Protein AF-W9NR56-F1 (afdb_monomer_lite)

InterPro domains:
  IPR010730 Heterokaryon incompatibility [PF06985] (26-128)

Structure (mmCIF, N/CA/C/O backbone):
data_AF-W9NR56-F1
#
_entry.id   AF-W9NR56-F1
#
loop_
_atom_site.group_PDB
_atom_site.id
_atom_site.type_symbol
_atom_site.label_atom_id
_atom_site.label_alt_id
_atom_site.label_comp_id
_atom_site.label_asym_id
_atom_site.label_entity_id
_atom_site.label_seq_id
_atom_site.pdbx_PDB_ins_code
_atom_site.Cartn_x
_atom_site.Cartn_y
_atom_site.Cartn_z
_atom_site.occupancy
_atom_site.B_iso_or_equiv
_atom_site.auth_seq_id
_atom_site.auth_comp_id
_atom_site.auth_asym_id
_atom_site.auth_atom_id
_atom_site.pdbx_PDB_model_num
ATOM 1 N N . MET A 1 1 ? 3.764 -5.780 14.003 1.00 81.69 1 MET A N 1
ATOM 2 C CA . MET A 1 1 ? 2.616 -6.129 13.154 1.00 81.69 1 MET A CA 1
ATOM 3 C C . MET A 1 1 ? 1.777 -4.885 12.947 1.00 81.69 1 MET A C 1
ATOM 5 O O . MET A 1 1 ? 1.708 -4.091 13.885 1.00 81.69 1 MET A O 1
ATOM 9 N N . PRO A 1 2 ? 1.222 -4.677 11.744 1.00 85.81 2 PRO A N 1
ATOM 10 C CA . PRO A 1 2 ? 0.340 -3.546 11.474 1.00 85.81 2 PRO A CA 1
ATOM 11 C C . PRO A 1 2 ? -0.959 -3.688 12.276 1.00 85.81 2 PRO A C 1
ATOM 13 O O . PRO A 1 2 ? -1.406 -4.808 12.512 1.00 85.81 2 PRO A O 1
ATOM 16 N N . THR A 1 3 ? -1.573 -2.576 12.692 1.00 91.50 3 THR A N 1
ATOM 17 C CA . THR A 1 3 ? -2.909 -2.632 13.327 1.00 91.50 3 THR A CA 1
ATOM 18 C C . THR A 1 3 ? -4.033 -2.705 12.298 1.00 91.50 3 THR A C 1
ATOM 20 O O . THR A 1 3 ? -5.118 -3.214 12.579 1.00 91.50 3 THR A O 1
ATOM 23 N N . ARG A 1 4 ? -3.771 -2.207 11.085 1.00 94.12 4 ARG A N 1
ATOM 24 C CA . ARG A 1 4 ? -4.700 -2.185 9.955 1.00 94.12 4 ARG A CA 1
ATOM 25 C C . ARG A 1 4 ? -4.031 -2.678 8.688 1.00 94.12 4 ARG A C 1
ATOM 27 O O . ARG A 1 4 ? -2.860 -2.400 8.441 1.00 94.12 4 ARG A O 1
ATOM 34 N N . ILE A 1 5 ? -4.810 -3.358 7.861 1.00 96.00 5 ILE A N 1
ATOM 35 C CA . ILE A 1 5 ? -4.374 -3.908 6.581 1.00 96.00 5 ILE A CA 1
ATOM 36 C C . ILE A 1 5 ? -5.443 -3.659 5.521 1.00 96.00 5 ILE A C 1
ATOM 38 O O . ILE A 1 5 ? -6.631 -3.553 5.830 1.00 96.00 5 ILE A O 1
ATOM 42 N N . ILE A 1 6 ? -5.032 -3.593 4.262 1.00 97.38 6 ILE A N 1
ATOM 43 C CA . ILE A 1 6 ? -5.944 -3.611 3.126 1.00 97.38 6 ILE A CA 1
ATOM 44 C C . ILE A 1 6 ? -6.196 -5.068 2.744 1.00 97.38 6 ILE A C 1
ATOM 46 O O . ILE A 1 6 ? -5.258 -5.798 2.427 1.00 97.38 6 ILE A O 1
ATOM 50 N N . LYS A 1 7 ? -7.461 -5.480 2.748 1.00 97.06 7 LYS A N 1
ATOM 51 C CA . LYS A 1 7 ? -7.947 -6.746 2.195 1.00 97.06 7 LYS A CA 1
ATOM 52 C C . LYS A 1 7 ? -8.332 -6.532 0.735 1.00 97.06 7 LYS A C 1
ATOM 54 O O . LYS A 1 7 ? -9.050 -5.584 0.417 1.00 97.06 7 LYS A O 1
ATOM 59 N N . ILE A 1 8 ? -7.849 -7.400 -0.143 1.00 97.19 8 ILE A N 1
ATOM 60 C CA . ILE A 1 8 ? -8.103 -7.352 -1.583 1.00 97.19 8 ILE A CA 1
ATOM 61 C C . ILE A 1 8 ? -9.170 -8.394 -1.923 1.00 97.19 8 ILE A C 1
ATOM 63 O O . ILE A 1 8 ? -9.038 -9.567 -1.577 1.00 97.19 8 ILE A O 1
ATOM 67 N N . PHE A 1 9 ? -10.222 -7.967 -2.617 1.00 95.94 9 PHE A N 1
ATOM 68 C CA . PHE A 1 9 ? -11.354 -8.803 -3.012 1.00 95.94 9 PHE A CA 1
ATOM 69 C C . PHE A 1 9 ? -11.531 -8.824 -4.527 1.00 95.94 9 PHE A C 1
ATOM 71 O O . PHE A 1 9 ? -10.959 -8.008 -5.253 1.00 95.94 9 PHE A O 1
ATOM 78 N N . ASP A 1 10 ? -12.362 -9.755 -4.999 1.00 94.25 10 ASP A N 1
ATOM 79 C CA . ASP A 1 10 ? -12.885 -9.767 -6.368 1.00 94.25 10 ASP A CA 1
ATOM 80 C C . ASP A 1 10 ? -11.780 -9.697 -7.435 1.00 94.25 10 ASP A C 1
ATOM 82 O O . ASP A 1 10 ? -11.881 -8.963 -8.420 1.00 94.25 10 ASP A O 1
ATOM 86 N N . SER A 1 11 ? -10.687 -10.436 -7.203 1.00 92.81 11 SER A N 1
ATOM 87 C CA . SER A 1 11 ? -9.482 -10.435 -8.046 1.00 92.81 11 SER A CA 1
ATOM 88 C C . SER A 1 11 ? -8.875 -9.038 -8.240 1.00 92.81 11 SER A C 1
ATOM 90 O O . SER A 1 11 ? -8.426 -8.691 -9.331 1.00 92.81 11 SER A O 1
ATOM 92 N N . GLY A 1 12 ? -8.885 -8.218 -7.187 1.00 94.69 12 GLY A N 1
ATOM 93 C CA . GLY A 1 12 ? -8.299 -6.879 -7.193 1.00 94.69 12 GLY A CA 1
ATOM 94 C C . GLY A 1 12 ? -9.256 -5.761 -7.590 1.00 94.69 12 GLY A C 1
ATOM 95 O O . GLY A 1 12 ? -8.811 -4.624 -7.714 1.00 94.69 12 GLY A O 1
ATOM 96 N N . LYS A 1 13 ? -10.553 -6.028 -7.785 1.00 96.44 13 LYS A N 1
ATOM 97 C CA . LYS A 1 13 ? -11.530 -4.991 -8.173 1.00 96.44 13 LYS A CA 1
ATOM 98 C C . LYS A 1 13 ? -11.974 -4.108 -7.011 1.00 96.44 13 LYS A C 1
ATOM 100 O O . LYS A 1 13 ? -12.350 -2.960 -7.240 1.00 96.44 13 LYS A O 1
ATOM 105 N N . ARG A 1 14 ? -11.921 -4.635 -5.790 1.00 97.69 14 ARG A N 1
ATOM 106 C CA . ARG A 1 14 ? -12.338 -3.939 -4.575 1.00 97.69 14 ARG A CA 1
ATOM 107 C C . ARG A 1 14 ? -11.306 -4.148 -3.482 1.00 97.69 14 ARG A C 1
ATOM 109 O O . ARG A 1 14 ? -10.765 -5.246 -3.337 1.00 97.69 14 ARG A O 1
ATOM 116 N N . ILE A 1 15 ? -11.077 -3.109 -2.694 1.00 97.81 15 ILE A N 1
ATOM 117 C CA . ILE A 1 15 ? -10.259 -3.182 -1.490 1.00 97.81 15 ILE A CA 1
ATOM 118 C C . ILE A 1 15 ? -11.041 -2.717 -0.268 1.00 97.81 15 ILE A C 1
ATOM 120 O O . ILE A 1 15 ? -11.948 -1.892 -0.381 1.00 97.81 15 ILE A O 1
ATOM 124 N N . GLU A 1 16 ? -10.668 -3.217 0.904 1.00 97.44 16 GLU A N 1
ATOM 125 C CA . GLU A 1 16 ? -11.260 -2.813 2.177 1.00 97.44 16 GLU A CA 1
ATOM 126 C C . GLU A 1 16 ? -10.191 -2.695 3.255 1.00 97.44 16 GLU A C 1
ATOM 128 O O . GLU A 1 16 ? -9.359 -3.586 3.411 1.00 97.44 16 GLU A O 1
ATOM 133 N N . ILE A 1 17 ? -10.213 -1.606 4.013 1.00 96.81 17 ILE A N 1
ATOM 134 C CA . ILE A 1 17 ? -9.330 -1.424 5.162 1.00 96.81 17 ILE A CA 1
ATOM 135 C C . ILE A 1 17 ? -9.974 -2.118 6.361 1.00 96.81 17 ILE A C 1
ATOM 137 O O . ILE A 1 17 ? -11.099 -1.795 6.735 1.00 96.81 17 ILE A O 1
ATOM 141 N N . ALA A 1 18 ? -9.251 -3.046 6.978 1.00 93.88 18 ALA A N 1
ATOM 142 C CA . ALA A 1 18 ? -9.711 -3.790 8.141 1.00 93.88 18 ALA A CA 1
ATOM 143 C C . ALA A 1 18 ? -8.682 -3.728 9.272 1.00 93.88 18 ALA A C 1
ATOM 145 O O . ALA A 1 18 ? -7.474 -3.708 9.024 1.00 93.88 18 ALA A O 1
ATOM 146 N N . GLU A 1 19 ? -9.166 -3.744 10.512 1.00 90.94 19 GLU A N 1
ATOM 147 C CA . GLU A 1 19 ? -8.325 -4.040 11.670 1.00 90.94 19 GLU A CA 1
ATOM 148 C C . GLU A 1 19 ? -7.971 -5.529 11.641 1.00 90.94 19 GLU A C 1
ATOM 150 O O . GLU A 1 19 ? -8.846 -6.395 11.648 1.00 90.94 19 GLU A O 1
ATOM 155 N N . GLU A 1 20 ? -6.681 -5.827 11.533 1.00 82.12 20 GLU A N 1
ATOM 156 C CA . GLU A 1 20 ? -6.161 -7.187 11.427 1.00 82.12 20 GLU A CA 1
ATOM 157 C C . GLU A 1 20 ? -4.772 -7.200 12.055 1.00 82.12 20 GLU A C 1
ATOM 159 O O . GLU A 1 20 ? -3.807 -6.714 11.468 1.00 82.12 20 GLU A O 1
ATOM 164 N N . ASN A 1 21 ? -4.680 -7.741 13.267 1.00 72.38 21 ASN A N 1
ATOM 165 C CA . ASN A 1 21 ? -3.443 -7.708 14.048 1.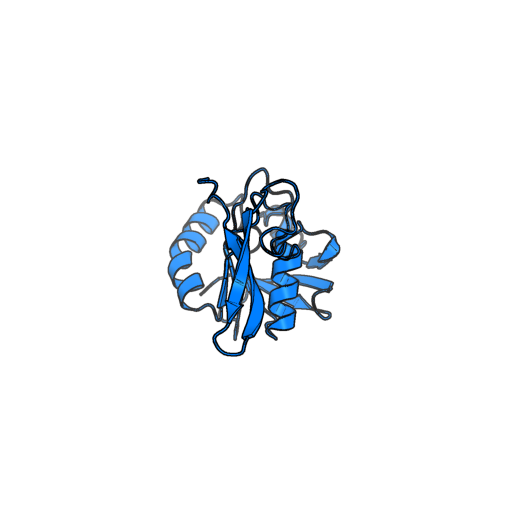00 72.38 21 ASN A CA 1
ATOM 166 C C . ASN A 1 21 ? -2.453 -8.816 13.642 1.00 72.38 21 ASN A C 1
ATOM 168 O O . ASN A 1 21 ? -1.301 -8.806 14.084 1.00 72.38 21 ASN A O 1
ATOM 172 N N . SER A 1 22 ? -2.888 -9.772 12.815 1.00 73.50 22 SER A N 1
ATOM 173 C CA . SER A 1 22 ? -2.075 -10.903 12.358 1.00 73.50 22 SER A CA 1
ATOM 174 C C . SER A 1 22 ? -2.469 -11.364 10.945 1.00 73.50 22 SER A C 1
ATOM 176 O O . SER A 1 22 ? -2.965 -12.482 10.780 1.00 73.50 22 SER A O 1
ATOM 178 N N . PRO A 1 23 ? -2.276 -10.527 9.909 1.00 75.94 23 PRO A N 1
ATOM 179 C CA . PRO A 1 23 ? -2.507 -10.952 8.533 1.00 75.94 23 PRO A CA 1
ATOM 180 C C . PRO A 1 23 ? -1.522 -12.071 8.166 1.00 75.94 23 PRO A C 1
ATOM 182 O O . PRO A 1 23 ? -0.351 -12.006 8.529 1.00 75.94 23 PRO A O 1
ATOM 185 N N . ALA A 1 24 ? -1.989 -13.091 7.439 1.00 80.75 24 ALA A N 1
ATOM 186 C CA . ALA A 1 24 ? -1.176 -14.269 7.123 1.00 80.75 24 ALA A CA 1
ATOM 187 C C . ALA A 1 24 ? 0.075 -13.924 6.290 1.00 80.75 24 ALA A C 1
ATOM 189 O O . ALA A 1 24 ? 1.198 -14.103 6.749 1.00 80.75 24 ALA A O 1
ATOM 190 N N . ALA A 1 25 ? -0.122 -13.423 5.068 1.00 93.50 25 ALA A N 1
ATOM 191 C CA . ALA A 1 25 ? 0.941 -12.978 4.171 1.00 93.50 25 ALA A CA 1
ATOM 192 C C . ALA A 1 25 ? 0.479 -11.708 3.457 1.00 93.50 25 ALA A C 1
ATOM 194 O O . ALA A 1 25 ? -0.562 -11.714 2.796 1.00 93.50 25 ALA A O 1
ATOM 195 N N . TYR A 1 26 ? 1.235 -10.624 3.607 1.00 96.31 26 TYR A N 1
ATOM 196 C CA . TYR A 1 26 ? 0.898 -9.322 3.040 1.00 96.31 26 TYR A CA 1
ATOM 197 C C . TYR A 1 26 ? 2.087 -8.701 2.321 1.00 96.31 26 TYR A C 1
ATOM 199 O O . TYR A 1 26 ? 3.241 -8.904 2.705 1.00 96.31 26 TYR A O 1
ATOM 207 N N . ALA A 1 27 ? 1.792 -7.932 1.280 1.00 97.69 27 ALA A N 1
ATOM 208 C CA . ALA A 1 27 ? 2.759 -7.039 0.668 1.00 97.69 27 ALA A CA 1
ATOM 209 C C . ALA A 1 27 ? 2.755 -5.684 1.381 1.00 97.69 27 ALA A C 1
ATOM 211 O O . ALA A 1 27 ? 1.750 -5.275 1.965 1.00 97.69 27 ALA A O 1
ATOM 212 N N . ILE A 1 28 ? 3.855 -4.951 1.272 1.00 97.50 28 ILE A N 1
ATOM 213 C CA . ILE A 1 28 ? 3.909 -3.521 1.591 1.00 97.50 28 ILE A CA 1
ATOM 214 C C . ILE A 1 28 ? 4.177 -2.732 0.308 1.00 97.50 28 ILE A C 1
ATOM 216 O O . ILE A 1 28 ? 4.886 -3.214 -0.579 1.00 97.50 28 ILE A O 1
ATOM 220 N N . LEU A 1 29 ? 3.649 -1.513 0.215 1.00 97.38 29 LEU A N 1
ATOM 221 C CA . LEU A 1 29 ? 4.002 -0.571 -0.848 1.00 97.38 29 LEU A CA 1
ATOM 222 C C . LEU A 1 29 ? 4.923 0.522 -0.301 1.00 97.38 29 LEU A C 1
ATOM 224 O O . LEU A 1 29 ? 4.544 1.265 0.602 1.00 97.38 29 LEU A O 1
ATOM 228 N N . SER A 1 30 ? 6.104 0.656 -0.902 1.00 95.12 30 SER A N 1
ATOM 229 C CA . SER A 1 30 ? 7.011 1.784 -0.696 1.00 95.12 30 SER A CA 1
ATOM 230 C C . SER A 1 30 ? 7.020 2.654 -1.950 1.00 95.12 30 SER A C 1
ATOM 232 O O . SER A 1 30 ? 7.314 2.180 -3.051 1.00 95.12 30 SER A O 1
ATOM 234 N N . TYR A 1 31 ? 6.656 3.924 -1.796 1.00 93.69 31 TYR A N 1
ATOM 235 C CA . TYR A 1 31 ? 6.448 4.849 -2.905 1.00 93.69 31 TYR A CA 1
ATOM 236 C C . TYR A 1 31 ? 6.705 6.297 -2.486 1.00 93.69 31 TYR A C 1
ATOM 238 O O . TYR A 1 31 ? 6.673 6.639 -1.304 1.00 93.69 31 TYR A O 1
ATOM 246 N N . CYS A 1 32 ? 6.942 7.162 -3.471 1.00 88.31 32 CYS A N 1
ATOM 247 C CA . CYS A 1 32 ? 6.986 8.599 -3.246 1.00 88.31 32 CYS A CA 1
ATOM 248 C C . CYS A 1 32 ? 5.562 9.163 -3.253 1.00 88.31 32 CYS A C 1
ATOM 250 O O . CYS A 1 32 ? 4.825 8.987 -4.223 1.00 88.31 32 CYS A O 1
ATOM 252 N N . TRP A 1 33 ? 5.186 9.897 -2.204 1.00 85.56 33 TRP A N 1
ATOM 253 C CA . TRP A 1 33 ? 3.891 10.580 -2.163 1.00 85.56 33 TRP A CA 1
ATOM 254 C C . TRP A 1 33 ? 3.777 11.623 -3.288 1.00 85.56 33 TRP A C 1
ATOM 256 O O . TRP A 1 33 ? 2.732 11.729 -3.928 1.00 85.56 33 TRP A O 1
ATOM 266 N N . GLY A 1 34 ? 4.862 12.363 -3.559 1.00 71.25 34 GLY A N 1
ATOM 267 C CA . GLY A 1 34 ? 5.011 13.240 -4.730 1.00 71.25 34 GLY A CA 1
ATOM 268 C C . GLY A 1 34 ? 3.958 14.345 -4.886 1.00 71.25 34 GLY A C 1
ATOM 269 O O . GLY A 1 34 ? 3.797 14.872 -5.982 1.00 71.25 34 GLY A O 1
ATOM 270 N N . GLY A 1 35 ? 3.227 14.689 -3.818 1.00 79.44 35 GLY A N 1
ATOM 271 C CA . GLY A 1 35 ? 2.172 15.701 -3.834 1.00 79.44 35 GLY A CA 1
ATOM 272 C C . GLY A 1 35 ? 1.019 15.410 -2.861 1.00 79.44 35 GLY A C 1
ATOM 273 O O . GLY A 1 35 ? 1.121 14.506 -2.022 1.00 79.44 35 GLY A O 1
ATOM 274 N N . PRO A 1 36 ? -0.080 16.187 -2.952 1.00 79.00 36 PRO A N 1
ATOM 275 C CA . PRO A 1 36 ? -1.276 15.985 -2.139 1.00 79.00 36 PRO A CA 1
ATOM 276 C C . PRO A 1 36 ? -1.897 14.603 -2.371 1.00 79.00 36 PRO A C 1
ATOM 278 O O . PRO A 1 36 ? -2.144 14.206 -3.507 1.00 79.00 36 PRO A O 1
ATOM 281 N N . GLN A 1 37 ? -2.203 13.894 -1.286 1.00 81.62 37 GLN A N 1
ATOM 282 C CA . GLN A 1 37 ? -2.865 12.592 -1.342 1.00 81.62 37 GLN A CA 1
ATOM 283 C C . GLN A 1 37 ? -4.383 12.778 -1.429 1.00 81.62 37 GLN A C 1
ATOM 285 O O . GLN A 1 37 ? -5.003 13.283 -0.493 1.00 81.62 37 GLN A O 1
ATOM 290 N N . ARG A 1 38 ? -4.999 12.364 -2.543 1.00 84.62 38 ARG A N 1
ATOM 291 C CA . ARG A 1 38 ? -6.462 12.459 -2.726 1.00 84.62 38 ARG A CA 1
ATOM 292 C C . ARG A 1 38 ? -7.237 11.515 -1.813 1.00 84.62 38 ARG A C 1
ATOM 294 O O . ARG A 1 38 ? -8.359 11.824 -1.412 1.00 84.62 38 ARG A O 1
ATOM 301 N N . ILE A 1 39 ? -6.652 10.359 -1.509 1.00 90.19 39 ILE A N 1
ATOM 302 C CA . ILE A 1 39 ? -7.271 9.333 -0.679 1.00 90.19 39 ILE A CA 1
ATOM 303 C C . ILE A 1 39 ? -6.306 8.986 0.443 1.00 90.19 39 ILE A C 1
ATOM 305 O O . ILE A 1 39 ? -5.233 8.439 0.216 1.00 90.19 39 ILE A O 1
ATOM 309 N N . THR A 1 40 ? -6.723 9.308 1.658 1.00 95.25 40 THR A N 1
ATOM 310 C CA . THR A 1 40 ? -6.066 8.909 2.895 1.00 95.25 40 THR A CA 1
ATOM 311 C C . THR A 1 40 ? -7.107 8.425 3.887 1.00 95.25 40 THR A C 1
ATOM 313 O O . THR A 1 40 ? -8.289 8.794 3.808 1.00 95.25 40 THR A O 1
ATOM 316 N N . LEU A 1 41 ? -6.675 7.598 4.831 1.00 96.31 41 LEU A N 1
ATOM 317 C CA . LEU A 1 41 ? -7.493 7.237 5.972 1.00 96.31 41 LEU A CA 1
ATOM 318 C C . LEU A 1 41 ? -7.545 8.413 6.955 1.00 96.31 41 LEU A C 1
ATOM 320 O O . LEU A 1 41 ? -6.518 8.990 7.304 1.00 96.31 41 LEU A O 1
ATOM 324 N N . SER A 1 42 ? -8.748 8.757 7.406 1.00 96.56 42 SER A N 1
ATOM 325 C CA . SER A 1 42 ? -8.983 9.806 8.401 1.00 96.56 42 SER A CA 1
ATOM 326 C C . SER A 1 42 ? -9.924 9.320 9.497 1.00 96.56 42 SER A C 1
ATOM 328 O O . SER A 1 42 ? -10.705 8.387 9.272 1.00 96.56 42 SER A O 1
ATOM 330 N N . LYS A 1 43 ? -9.920 9.977 10.664 1.00 96.31 43 LYS A N 1
ATOM 331 C CA . LYS A 1 43 ? -10.838 9.654 11.772 1.00 96.31 43 LYS A CA 1
ATOM 332 C C . LYS A 1 43 ? -12.293 9.689 11.314 1.00 96.31 43 LYS A C 1
ATOM 334 O O . LYS A 1 43 ? -13.092 8.840 11.701 1.00 96.31 43 LYS A O 1
ATOM 339 N N . ALA A 1 44 ? -12.634 10.651 10.453 1.00 96.44 44 ALA A N 1
ATOM 340 C CA . ALA A 1 44 ? -13.970 10.774 9.881 1.00 96.44 44 ALA A CA 1
ATOM 341 C C . ALA A 1 44 ? -14.354 9.547 9.037 1.00 96.44 44 ALA A C 1
ATOM 343 O O . ALA A 1 44 ? -15.461 9.035 9.188 1.00 96.44 44 ALA A O 1
ATOM 344 N N . ARG A 1 45 ? -13.444 9.034 8.194 1.00 95.12 45 ARG A N 1
ATOM 345 C CA . ARG A 1 45 ? -13.699 7.822 7.396 1.00 95.12 45 ARG A CA 1
ATOM 346 C C . ARG A 1 45 ? -13.893 6.594 8.273 1.00 95.12 45 ARG A C 1
ATOM 348 O O . ARG A 1 45 ? -14.842 5.851 8.038 1.00 95.12 45 ARG A O 1
ATOM 355 N N . VAL A 1 46 ? -13.043 6.422 9.288 1.00 94.88 46 VAL A N 1
ATOM 356 C CA . VAL A 1 46 ? -13.153 5.322 10.261 1.00 94.88 46 VAL A CA 1
ATOM 357 C C . VAL A 1 46 ? -14.505 5.381 10.971 1.00 94.88 46 VAL A C 1
ATOM 359 O O . VAL A 1 46 ? -15.253 4.409 10.949 1.00 94.88 46 VAL A O 1
ATOM 362 N N . LYS A 1 47 ? -14.877 6.548 11.511 1.00 95.44 47 LYS A N 1
ATOM 363 C CA . LYS A 1 47 ? -16.157 6.749 12.207 1.00 95.44 47 LYS A CA 1
ATOM 364 C C . LYS A 1 47 ? -17.372 6.484 11.313 1.00 95.44 47 LYS A C 1
ATOM 366 O O . LYS A 1 47 ? -18.379 5.973 11.791 1.00 95.44 47 LYS A O 1
ATOM 371 N N . ASN A 1 48 ? -17.281 6.836 10.032 1.00 94.75 48 ASN A N 1
ATOM 372 C CA . ASN A 1 48 ? -18.366 6.670 9.066 1.00 94.75 48 ASN A CA 1
ATOM 373 C C . ASN A 1 48 ? -18.366 5.292 8.376 1.00 94.75 48 ASN A C 1
ATOM 375 O O . ASN A 1 48 ? -19.214 5.061 7.516 1.00 94.75 48 ASN A O 1
ATOM 379 N N . GLY A 1 49 ? -17.414 4.402 8.685 1.00 91.62 49 GLY A N 1
ATOM 380 C CA . GLY A 1 49 ? -17.288 3.093 8.032 1.00 91.62 49 GLY A CA 1
ATOM 381 C C . GLY A 1 49 ? -16.924 3.162 6.542 1.00 91.62 49 GLY A C 1
ATOM 382 O O . GLY A 1 49 ? -17.168 2.218 5.795 1.00 91.62 49 GLY A O 1
ATOM 383 N N . GLN A 1 50 ? -16.345 4.272 6.077 1.00 93.50 50 GLN A N 1
ATOM 384 C CA . GLN A 1 50 ? -15.976 4.491 4.671 1.00 93.50 50 GLN A CA 1
ATOM 385 C C . GLN A 1 50 ? -14.599 3.889 4.364 1.00 93.50 50 GLN A C 1
ATOM 387 O O . GLN A 1 50 ? -13.644 4.612 4.063 1.00 93.50 50 GLN A O 1
ATOM 392 N N . LEU A 1 51 ? -14.507 2.565 4.504 1.00 96.31 51 LEU A N 1
ATOM 393 C CA . LEU A 1 51 ? -13.257 1.798 4.448 1.00 96.31 51 LEU A CA 1
ATOM 394 C C . LEU A 1 51 ? -13.127 0.913 3.201 1.00 96.31 51 LEU A C 1
ATOM 396 O O . LEU A 1 51 ? -12.060 0.346 2.979 1.00 96.31 51 LEU A O 1
ATOM 400 N N . SER A 1 52 ? -14.182 0.805 2.389 1.00 96.81 52 SER A N 1
ATOM 401 C CA . SER A 1 52 ? -14.186 0.053 1.130 1.00 96.81 52 SER A CA 1
ATOM 402 C C . SER A 1 52 ? -14.052 0.995 -0.063 1.00 96.81 52 SER A C 1
ATOM 404 O O . SER A 1 52 ? -14.698 2.043 -0.106 1.00 96.81 52 SER A O 1
ATOM 406 N N . PHE A 1 53 ? -13.258 0.591 -1.052 1.00 96.44 53 PHE A N 1
ATOM 407 C CA . PHE A 1 53 ? -13.009 1.349 -2.276 1.00 96.44 53 PHE A CA 1
A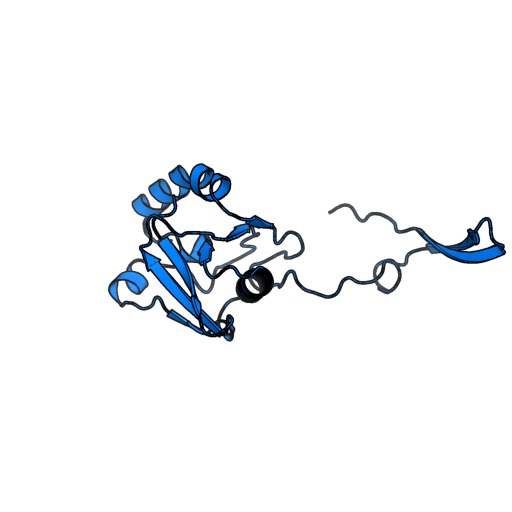TOM 408 C C . PHE A 1 53 ? -13.050 0.429 -3.490 1.00 96.44 53 PHE A C 1
ATOM 410 O O . PHE A 1 53 ? -12.520 -0.684 -3.454 1.00 96.44 53 PHE A O 1
ATOM 417 N N . ASP A 1 54 ? -13.614 0.927 -4.586 1.00 97.38 54 ASP A N 1
ATOM 418 C CA . ASP A 1 54 ? -13.391 0.335 -5.899 1.00 97.38 54 ASP A CA 1
ATOM 419 C C . ASP A 1 54 ? -11.966 0.664 -6.336 1.00 97.38 54 ASP A C 1
ATOM 421 O O . ASP A 1 54 ? -11.571 1.837 -6.352 1.00 97.38 54 ASP A O 1
ATOM 425 N N . THR A 1 55 ? -11.187 -0.349 -6.713 1.00 97.31 55 THR A N 1
ATOM 426 C CA . THR A 1 55 ? -9.762 -0.174 -7.026 1.00 97.31 55 THR A CA 1
ATOM 427 C C . THR A 1 55 ? -9.557 0.842 -8.148 1.00 97.31 55 THR A C 1
ATOM 429 O O . THR A 1 55 ? -8.640 1.651 -8.075 1.00 97.31 55 THR A O 1
ATOM 432 N N . SER A 1 56 ? -10.455 0.895 -9.137 1.00 96.38 56 SER A N 1
ATOM 433 C CA . SER A 1 56 ? -10.387 1.847 -10.258 1.00 96.38 56 SER A CA 1
ATOM 434 C C . SER A 1 56 ? -10.512 3.320 -9.852 1.00 96.38 56 SER A C 1
ATOM 436 O O . SER A 1 56 ? -10.244 4.197 -10.667 1.00 96.38 56 SER A O 1
ATOM 438 N N . THR A 1 57 ? -10.959 3.607 -8.626 1.00 94.75 57 THR A N 1
ATOM 439 C CA . THR A 1 57 ? -11.085 4.978 -8.100 1.00 94.75 57 THR A CA 1
ATOM 440 C C . THR A 1 57 ? -9.835 5.448 -7.359 1.00 94.75 57 THR A C 1
ATOM 442 O O . THR A 1 57 ? -9.720 6.629 -7.030 1.00 94.75 57 THR A O 1
ATOM 445 N N . LEU A 1 58 ? -8.899 4.535 -7.091 1.00 95.19 58 LEU A N 1
ATOM 446 C CA . LEU A 1 58 ? -7.654 4.832 -6.399 1.00 95.19 58 LEU A CA 1
ATOM 447 C C . LEU A 1 58 ? -6.636 5.478 -7.351 1.00 95.19 58 LEU A C 1
ATOM 449 O O . LEU A 1 58 ? -6.690 5.236 -8.557 1.00 95.19 58 LEU A O 1
ATOM 453 N N . PRO A 1 59 ? -5.660 6.242 -6.835 1.00 94.25 59 PRO A N 1
ATOM 454 C CA . PRO A 1 59 ? -4.484 6.639 -7.604 1.00 94.25 59 PRO A CA 1
ATOM 455 C C . PRO A 1 59 ? -3.785 5.449 -8.277 1.00 94.25 59 PRO A C 1
ATOM 457 O O . PRO A 1 59 ? -3.769 4.339 -7.732 1.00 94.25 59 PRO A O 1
ATOM 460 N N . GLN A 1 60 ? -3.178 5.682 -9.444 1.00 94.56 60 GLN A N 1
ATOM 461 C CA . GLN A 1 60 ? -2.627 4.614 -10.287 1.00 94.56 60 GLN A CA 1
ATOM 462 C C . GLN A 1 60 ? -1.590 3.750 -9.557 1.00 94.56 60 GLN A C 1
ATOM 464 O O . GLN A 1 60 ? -1.563 2.536 -9.753 1.00 94.56 60 GLN A O 1
ATOM 469 N N . ILE A 1 61 ? -0.785 4.338 -8.667 1.00 95.25 61 ILE A N 1
ATOM 470 C CA . ILE A 1 61 ? 0.229 3.596 -7.909 1.00 95.25 61 ILE A CA 1
ATOM 471 C C . ILE A 1 61 ? -0.386 2.505 -7.020 1.00 95.25 61 ILE A C 1
ATOM 473 O O . ILE A 1 61 ? 0.181 1.422 -6.872 1.00 95.25 61 ILE A O 1
ATOM 477 N N . LEU A 1 62 ? -1.573 2.765 -6.461 1.00 96.31 62 LEU A N 1
ATOM 478 C CA . LEU A 1 62 ? -2.296 1.811 -5.625 1.00 96.31 62 LEU A CA 1
ATOM 479 C C . LEU A 1 62 ? -2.957 0.734 -6.482 1.00 96.31 62 LEU A C 1
ATOM 481 O O . LEU A 1 62 ? -2.945 -0.433 -6.100 1.00 96.31 62 LEU A O 1
ATOM 485 N N . GLN A 1 63 ? -3.484 1.103 -7.654 1.00 97.12 63 GLN A N 1
ATOM 486 C CA . GLN A 1 63 ? -4.027 0.137 -8.613 1.00 97.12 63 GLN A CA 1
ATOM 487 C C . GLN A 1 63 ? -2.955 -0.863 -9.058 1.00 97.12 63 GLN A C 1
ATOM 489 O O . GLN A 1 63 ? -3.183 -2.074 -9.049 1.00 97.12 63 GLN A O 1
ATOM 494 N N . ASP A 1 64 ? -1.767 -0.359 -9.391 1.00 97.38 64 ASP A N 1
ATOM 495 C CA . ASP A 1 64 ? -0.618 -1.175 -9.770 1.00 97.38 64 ASP A CA 1
ATOM 496 C C . ASP A 1 64 ? -0.172 -2.084 -8.614 1.00 97.38 64 ASP A C 1
ATOM 498 O O . ASP A 1 64 ? 0.085 -3.268 -8.828 1.00 97.38 64 ASP A O 1
ATOM 502 N N . ALA A 1 65 ? -0.139 -1.577 -7.377 1.00 97.81 65 ALA A N 1
ATOM 503 C CA . ALA A 1 65 ? 0.200 -2.378 -6.200 1.00 97.81 65 ALA A CA 1
ATOM 504 C C . ALA A 1 65 ? -0.809 -3.513 -5.947 1.00 97.81 65 ALA A C 1
ATOM 506 O O . ALA A 1 65 ? -0.405 -4.652 -5.705 1.00 97.81 65 ALA A O 1
ATOM 507 N N . VAL A 1 66 ? -2.113 -3.232 -6.060 1.00 98.19 66 VAL A N 1
ATOM 508 C CA . VAL A 1 66 ? -3.178 -4.245 -5.957 1.00 98.19 66 VAL A CA 1
ATOM 509 C C . VAL A 1 66 ? -3.029 -5.297 -7.054 1.00 98.19 66 VAL A C 1
ATOM 511 O O . VAL A 1 66 ? -3.138 -6.493 -6.778 1.00 98.19 66 VAL A O 1
ATOM 514 N N . ARG A 1 67 ? -2.711 -4.876 -8.284 1.00 97.81 67 ARG A N 1
ATOM 515 C CA . ARG A 1 67 ? -2.445 -5.797 -9.392 1.00 97.81 67 ARG A CA 1
ATOM 516 C C . ARG A 1 67 ? -1.262 -6.713 -9.093 1.00 97.81 67 ARG A C 1
ATOM 518 O O . ARG A 1 67 ? -1.391 -7.920 -9.259 1.00 97.81 67 ARG A O 1
ATOM 525 N N . VAL A 1 68 ? -0.139 -6.168 -8.621 1.00 97.62 68 VAL A N 1
ATOM 526 C CA . VAL A 1 68 ? 1.038 -6.969 -8.241 1.00 97.62 68 VAL A CA 1
ATOM 527 C C . VAL A 1 68 ? 0.687 -7.982 -7.154 1.00 97.62 68 VAL A C 1
ATOM 529 O O . VAL A 1 68 ? 1.085 -9.137 -7.262 1.00 97.62 68 VAL A O 1
ATOM 532 N N . CYS A 1 69 ? -0.091 -7.589 -6.143 1.00 97.69 69 CYS A N 1
ATOM 533 C CA . CYS A 1 69 ? -0.549 -8.522 -5.112 1.00 97.69 69 CYS A CA 1
ATOM 534 C C . CYS A 1 69 ? -1.346 -9.686 -5.718 1.00 97.69 69 CYS A C 1
ATOM 536 O O . CYS A 1 69 ? -1.068 -10.839 -5.395 1.00 97.69 69 CYS A O 1
ATOM 538 N N . GLY A 1 70 ? -2.268 -9.396 -6.643 1.00 96.69 70 GLY A N 1
ATOM 539 C CA . GLY A 1 70 ? -3.047 -10.415 -7.350 1.00 96.69 70 GLY A CA 1
ATOM 540 C C . GLY A 1 70 ? -2.181 -11.414 -8.124 1.00 96.69 70 GLY A C 1
ATOM 541 O O . GLY A 1 70 ? -2.384 -12.618 -7.995 1.00 96.69 70 GLY A O 1
ATOM 542 N N . GLU A 1 71 ? -1.175 -10.934 -8.860 1.00 96.62 71 GLU A N 1
ATOM 543 C CA . GLU A 1 71 ? -0.234 -11.793 -9.605 1.00 96.62 71 GLU A CA 1
ATOM 544 C C . GLU A 1 71 ? 0.655 -12.646 -8.681 1.00 96.62 71 GLU A C 1
ATOM 546 O O . GLU A 1 71 ? 1.085 -13.736 -9.054 1.00 96.62 71 GLU A O 1
ATOM 551 N N . LEU A 1 72 ? 0.919 -12.171 -7.461 1.00 96.25 72 LEU A N 1
ATOM 552 C CA . LEU A 1 72 ? 1.681 -12.896 -6.440 1.00 96.25 72 LEU A CA 1
ATOM 553 C C . LEU A 1 72 ? 0.810 -13.808 -5.558 1.00 96.25 72 LEU A C 1
ATOM 555 O O . LEU A 1 72 ? 1.340 -14.483 -4.677 1.00 96.25 72 LEU A O 1
ATOM 559 N N . GLY A 1 73 ? -0.512 -13.830 -5.759 1.00 95.94 73 GLY A N 1
ATOM 560 C CA . GLY A 1 73 ? -1.441 -14.593 -4.920 1.00 95.94 73 GLY A CA 1
ATOM 561 C C . GLY A 1 73 ? -1.606 -14.039 -3.498 1.00 95.94 73 GLY A C 1
ATOM 562 O O . GLY A 1 73 ? -2.002 -14.772 -2.592 1.00 95.94 73 GLY A O 1
ATOM 563 N N . LEU A 1 74 ? -1.298 -12.757 -3.284 1.00 96.38 74 LEU A N 1
ATOM 564 C CA . LEU A 1 74 ? -1.434 -12.069 -2.002 1.00 96.38 74 LEU A CA 1
ATOM 565 C C . LEU A 1 74 ? -2.766 -11.316 -1.934 1.00 96.38 74 LEU A C 1
ATOM 567 O O . LEU A 1 74 ? -3.089 -10.512 -2.805 1.00 96.38 74 LEU A O 1
ATOM 571 N N . ASN A 1 75 ? -3.510 -11.528 -0.848 1.00 96.00 75 ASN A N 1
ATOM 572 C CA . ASN A 1 75 ? -4.807 -10.874 -0.614 1.00 96.00 75 ASN A CA 1
ATOM 573 C C . ASN A 1 75 ? -4.725 -9.707 0.377 1.00 96.00 75 ASN A C 1
ATOM 575 O O . ASN A 1 75 ? -5.748 -9.117 0.723 1.00 96.00 75 ASN A O 1
ATOM 579 N N . PHE A 1 76 ? -3.523 -9.397 0.857 1.00 97.00 76 PHE A N 1
ATOM 580 C CA . PHE A 1 76 ? -3.292 -8.375 1.863 1.00 97.00 76 PHE A CA 1
ATOM 581 C C . PHE A 1 76 ? -2.197 -7.417 1.408 1.00 97.00 76 PHE A C 1
ATOM 583 O O . PHE A 1 76 ? -1.138 -7.842 0.941 1.00 97.00 76 PHE A O 1
ATOM 590 N N . LEU A 1 77 ? -2.452 -6.126 1.580 1.00 97.56 77 LEU A N 1
ATOM 591 C CA . LEU A 1 77 ? -1.529 -5.051 1.246 1.00 97.56 77 LEU A CA 1
ATOM 592 C C . LEU A 1 77 ? -1.501 -4.036 2.389 1.00 97.56 77 LEU A C 1
ATOM 594 O O . LEU A 1 77 ? -2.535 -3.701 2.961 1.00 97.56 77 LEU A O 1
ATOM 598 N N . TRP A 1 78 ? -0.325 -3.521 2.712 1.00 97.12 78 TRP A N 1
ATOM 599 C CA . TRP A 1 78 ? -0.171 -2.398 3.624 1.00 97.12 78 TRP A CA 1
ATOM 600 C C . TRP A 1 78 ? 0.332 -1.171 2.864 1.00 97.12 78 TRP A C 1
ATOM 602 O O . TRP A 1 78 ? 1.319 -1.242 2.127 1.00 97.12 78 TRP A O 1
ATOM 612 N N . VAL A 1 79 ? -0.350 -0.043 3.057 1.00 96.69 79 VAL A N 1
ATOM 613 C CA . VAL A 1 79 ? 0.007 1.255 2.472 1.00 96.69 79 VAL A CA 1
ATOM 614 C C . VAL A 1 79 ? -0.158 2.316 3.546 1.00 96.69 79 VAL A C 1
ATOM 616 O O . VAL A 1 79 ? -1.248 2.462 4.092 1.00 96.69 79 VAL A O 1
ATOM 619 N N . ASP A 1 80 ? 0.886 3.092 3.819 1.00 95.06 80 ASP A N 1
ATOM 620 C CA . ASP A 1 80 ? 0.893 4.133 4.856 1.00 95.06 80 ASP A CA 1
ATOM 621 C C . ASP A 1 80 ? -0.319 5.092 4.796 1.00 95.06 80 ASP A C 1
ATOM 623 O O . ASP A 1 80 ? -0.966 5.354 5.810 1.00 95.06 80 ASP A O 1
ATOM 627 N N . ALA A 1 81 ? -0.695 5.563 3.608 1.00 95.12 81 ALA A N 1
ATOM 628 C CA . ALA A 1 81 ? -1.785 6.507 3.391 1.00 95.12 81 ALA A CA 1
ATOM 629 C C . ALA A 1 81 ? -3.160 5.938 3.773 1.00 95.12 81 ALA A C 1
ATOM 631 O O . ALA A 1 81 ? -4.049 6.702 4.151 1.00 95.12 81 ALA A O 1
ATOM 632 N N . LEU A 1 82 ? -3.339 4.615 3.690 1.00 96.00 82 LEU A N 1
ATOM 633 C CA . LEU A 1 82 ? -4.613 3.931 3.940 1.00 96.00 82 LEU A CA 1
ATOM 634 C C . LEU A 1 82 ? -4.613 3.096 5.227 1.00 96.00 82 LEU A C 1
ATOM 636 O O . LEU A 1 82 ? -5.679 2.788 5.748 1.00 96.00 82 LEU A O 1
ATOM 640 N N . CYS A 1 83 ? -3.447 2.751 5.766 1.00 96.06 83 CYS A N 1
ATOM 641 C CA . CYS A 1 83 ? -3.305 1.952 6.982 1.00 96.06 83 CYS A CA 1
ATOM 642 C C . CYS A 1 83 ? -2.906 2.781 8.209 1.00 96.06 83 CYS A C 1
ATOM 644 O O . CYS A 1 83 ? -2.806 2.213 9.288 1.00 96.06 83 CYS A O 1
ATOM 646 N N . ILE A 1 84 ? -2.717 4.099 8.071 1.00 95.94 84 ILE A N 1
ATOM 647 C CA . ILE A 1 84 ? -2.438 5.042 9.167 1.00 95.94 84 ILE A CA 1
ATOM 648 C C . ILE A 1 84 ? -3.476 6.169 9.122 1.00 95.94 84 ILE A C 1
ATOM 650 O O . ILE A 1 84 ? -3.767 6.692 8.048 1.00 95.94 84 ILE A O 1
ATOM 654 N N . ILE A 1 85 ? -4.045 6.551 10.270 1.00 96.50 85 ILE A N 1
ATOM 655 C CA . ILE A 1 85 ? -5.020 7.644 10.345 1.00 96.50 85 ILE A CA 1
ATOM 656 C C . ILE A 1 85 ? -4.272 8.975 10.207 1.00 96.50 85 ILE A C 1
ATOM 658 O O . ILE A 1 85 ? -3.585 9.439 11.115 1.00 96.50 85 ILE A O 1
ATOM 662 N N . GLN A 1 86 ? -4.395 9.610 9.043 1.00 95.62 86 GLN A N 1
ATOM 663 C CA . GLN A 1 86 ? -3.542 10.731 8.651 1.00 95.62 86 GLN A CA 1
ATOM 664 C C . GLN A 1 86 ? -3.862 12.059 9.359 1.00 95.62 86 GLN A C 1
ATOM 666 O O . GLN A 1 86 ? -3.069 12.998 9.298 1.00 95.62 86 GLN A O 1
ATOM 671 N N . ASP A 1 87 ? -4.989 12.162 10.047 1.00 96.06 87 ASP A N 1
ATOM 672 C CA . ASP A 1 87 ? -5.379 13.308 10.874 1.00 96.06 87 ASP A CA 1
ATOM 673 C C . ASP A 1 87 ? -5.314 12.995 12.381 1.00 96.06 87 ASP A C 1
ATOM 675 O O . ASP A 1 87 ? -5.826 13.760 13.200 1.00 96.06 87 ASP A O 1
ATOM 679 N N . ASP A 1 88 ? -4.665 11.890 12.766 1.00 96.94 88 ASP A N 1
ATOM 680 C CA . ASP A 1 88 ? -4.447 11.502 14.158 1.00 96.94 88 ASP A CA 1
ATOM 681 C C . ASP A 1 88 ? -2.947 11.424 14.507 1.00 96.94 88 ASP A C 1
ATOM 683 O O . ASP A 1 88 ? -2.268 10.473 14.114 1.00 96.94 88 ASP A O 1
ATOM 687 N N . PRO A 1 89 ? -2.395 12.412 15.238 1.00 96.44 89 PRO A N 1
ATOM 688 C CA . PRO A 1 89 ? -0.985 12.408 15.620 1.00 96.44 89 PRO A CA 1
ATOM 689 C C . PRO A 1 89 ? -0.570 11.206 16.478 1.00 96.44 89 PRO A C 1
ATOM 691 O O . PRO A 1 89 ? 0.554 10.726 16.333 1.00 96.44 89 PRO A O 1
ATOM 694 N N . GLU A 1 90 ? -1.453 10.718 17.354 1.00 96.12 90 GLU A N 1
ATOM 695 C CA . GLU A 1 90 ? -1.150 9.590 18.243 1.00 96.12 90 GLU A CA 1
ATOM 696 C C . GLU A 1 90 ? -1.087 8.281 17.451 1.00 96.12 90 GLU A C 1
ATOM 698 O O . GLU A 1 90 ? -0.125 7.520 17.577 1.00 96.12 90 GLU A O 1
ATOM 703 N N . ASP A 1 91 ? -2.066 8.062 16.567 1.00 94.69 91 ASP A N 1
ATOM 704 C CA . ASP A 1 91 ? -2.094 6.902 15.671 1.00 94.69 91 ASP A CA 1
ATOM 705 C C . ASP A 1 91 ? -0.893 6.897 14.719 1.00 94.69 91 ASP A C 1
ATOM 707 O O . ASP A 1 91 ? -0.218 5.879 14.572 1.00 94.69 91 ASP A O 1
ATOM 711 N N . LYS A 1 92 ? -0.555 8.056 14.135 1.00 94.75 92 LYS A N 1
ATOM 712 C CA . LYS A 1 92 ? 0.649 8.200 13.308 1.00 94.75 92 LYS A CA 1
ATOM 713 C C . LYS A 1 92 ? 1.907 7.815 14.057 1.00 94.75 92 LYS A C 1
ATOM 715 O O . LYS A 1 92 ? 2.694 7.029 13.541 1.00 94.75 92 LYS A O 1
ATOM 720 N N . ALA A 1 93 ? 2.120 8.381 15.245 1.00 95.00 93 ALA A N 1
ATOM 721 C CA . ALA A 1 93 ? 3.322 8.110 16.025 1.00 95.00 93 ALA A CA 1
ATOM 722 C C . ALA A 1 93 ? 3.441 6.615 16.352 1.00 95.00 93 ALA A C 1
ATOM 724 O O . ALA A 1 93 ? 4.525 6.040 16.238 1.00 95.00 93 ALA A O 1
ATOM 725 N N . LYS A 1 94 ? 2.315 5.977 16.685 1.00 92.44 94 LYS A N 1
ATOM 726 C CA . LYS A 1 94 ? 2.239 4.541 16.946 1.00 92.44 94 LYS A CA 1
ATOM 727 C C . LYS A 1 94 ? 2.583 3.709 15.707 1.00 92.44 94 LYS A C 1
ATOM 729 O O . LYS A 1 94 ? 3.495 2.888 15.771 1.00 92.44 94 LYS A O 1
ATOM 734 N N . GLU A 1 95 ? 1.899 3.916 14.583 1.00 92.69 95 GLU A N 1
ATOM 735 C CA . GLU A 1 95 ? 2.124 3.125 13.362 1.00 92.69 95 GLU A CA 1
ATOM 736 C C . GLU A 1 95 ? 3.523 3.344 12.777 1.00 92.69 95 GLU A C 1
ATOM 738 O O . GLU A 1 95 ? 4.182 2.384 12.379 1.00 92.69 95 GLU A O 1
ATOM 743 N N . ILE A 1 96 ? 4.029 4.581 12.800 1.00 93.06 96 ILE A N 1
ATOM 744 C CA . ILE A 1 96 ? 5.406 4.889 12.388 1.00 93.06 96 ILE A CA 1
ATOM 745 C C . ILE A 1 96 ? 6.408 4.177 13.306 1.00 93.06 96 ILE A C 1
ATOM 747 O O . ILE A 1 96 ? 7.376 3.594 12.820 1.00 93.06 96 ILE A O 1
ATOM 751 N N . GLY A 1 97 ? 6.155 4.144 14.619 1.00 93.31 97 GLY A N 1
ATOM 752 C CA . GLY A 1 97 ? 6.961 3.375 15.572 1.00 93.31 97 GLY A CA 1
ATOM 753 C C . GLY A 1 97 ? 6.963 1.866 15.291 1.00 93.31 97 GLY A C 1
ATOM 754 O O . GLY A 1 97 ? 7.951 1.186 15.566 1.00 93.31 97 GLY A O 1
ATOM 755 N N . HIS A 1 98 ? 5.896 1.336 14.688 1.00 91.44 98 HIS A N 1
ATOM 756 C CA . HIS A 1 98 ? 5.800 -0.062 14.263 1.00 91.44 98 HIS A CA 1
ATOM 757 C C . HIS A 1 98 ? 6.317 -0.324 12.844 1.00 91.44 98 HIS A C 1
ATOM 759 O O . HIS A 1 98 ? 6.431 -1.489 12.464 1.00 91.44 98 HIS A O 1
ATOM 765 N N . MET A 1 99 ? 6.664 0.709 12.073 1.00 92.69 99 MET A N 1
ATOM 766 C CA . MET A 1 99 ? 6.954 0.588 10.643 1.00 92.69 99 MET A CA 1
ATOM 767 C C . MET A 1 99 ? 8.091 -0.394 10.346 1.00 92.69 99 MET A C 1
ATOM 769 O O . MET A 1 99 ? 7.959 -1.206 9.438 1.00 92.69 99 MET A O 1
ATOM 773 N N . VAL A 1 100 ? 9.157 -0.408 11.157 1.00 92.62 100 VAL A N 1
ATOM 774 C CA . VAL A 1 100 ? 10.254 -1.390 11.023 1.00 92.62 100 VAL A CA 1
ATOM 775 C C . VAL A 1 100 ? 9.716 -2.820 11.089 1.00 92.62 100 VAL A C 1
ATOM 777 O O . VAL A 1 100 ? 9.988 -3.631 10.212 1.00 92.62 100 VAL A O 1
ATOM 780 N N . ASN A 1 101 ? 8.874 -3.100 12.082 1.00 92.69 101 ASN A N 1
ATOM 781 C CA . ASN A 1 101 ? 8.279 -4.414 12.301 1.00 92.69 101 ASN A CA 1
ATOM 782 C C . ASN A 1 101 ? 7.273 -4.783 11.190 1.00 92.69 101 ASN A C 1
ATOM 784 O O . ASN A 1 101 ? 7.143 -5.949 10.832 1.00 92.69 101 ASN A O 1
ATOM 788 N N . ILE A 1 102 ? 6.554 -3.800 10.635 1.00 93.81 102 ILE A N 1
ATOM 789 C CA . ILE A 1 102 ? 5.650 -3.996 9.488 1.00 93.81 102 ILE A CA 1
ATOM 790 C C . ILE A 1 102 ? 6.454 -4.374 8.238 1.00 93.81 102 ILE A C 1
ATOM 792 O O . ILE A 1 102 ? 6.098 -5.306 7.526 1.00 93.81 102 ILE A O 1
ATOM 796 N N . TYR A 1 103 ? 7.565 -3.686 7.980 1.00 94.56 103 TYR A N 1
ATOM 797 C CA . TYR A 1 103 ? 8.415 -3.986 6.831 1.00 94.56 103 TYR A CA 1
ATOM 798 C C . TYR A 1 103 ? 9.091 -5.355 6.975 1.00 94.56 103 TYR A C 1
ATOM 800 O O . TYR A 1 103 ? 9.039 -6.165 6.050 1.00 94.56 103 TYR A O 1
ATOM 808 N N . GLU A 1 104 ? 9.666 -5.636 8.146 1.00 94.00 104 GLU A N 1
ATOM 809 C CA . GLU A 1 104 ? 10.386 -6.880 8.447 1.00 94.00 104 GLU A CA 1
ATOM 810 C C . GLU A 1 104 ? 9.505 -8.131 8.333 1.00 94.00 104 GLU A C 1
ATOM 812 O O . GLU A 1 104 ? 9.973 -9.174 7.888 1.00 94.00 104 GLU A O 1
ATOM 817 N N . ASN A 1 105 ? 8.222 -8.027 8.693 1.00 93.31 105 ASN A N 1
ATOM 818 C CA . ASN A 1 105 ? 7.289 -9.158 8.671 1.00 93.31 105 ASN A CA 1
ATOM 819 C 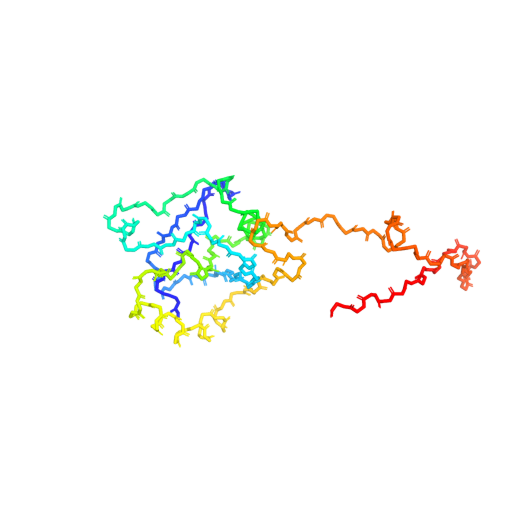C . ASN A 1 105 ? 6.417 -9.206 7.410 1.00 93.31 105 ASN A C 1
ATOM 821 O O . ASN A 1 105 ? 5.477 -10.000 7.345 1.00 93.31 105 ASN A O 1
ATOM 825 N N . SER A 1 106 ? 6.681 -8.345 6.428 1.00 95.12 106 SER A N 1
ATOM 826 C CA . SER A 1 106 ? 6.006 -8.415 5.135 1.00 95.12 106 SER A CA 1
ATOM 827 C C . SER A 1 106 ? 6.509 -9.611 4.326 1.00 95.12 106 SER A C 1
ATOM 829 O O . SER A 1 106 ? 7.662 -10.021 4.435 1.00 95.12 106 SER A O 1
ATOM 831 N N . TYR A 1 107 ? 5.643 -10.178 3.487 1.00 96.50 107 TYR A N 1
ATOM 832 C CA . TYR A 1 107 ? 6.046 -11.238 2.562 1.00 96.50 107 TYR A CA 1
ATOM 833 C C . TYR A 1 107 ? 6.902 -10.679 1.418 1.00 96.50 107 TYR A C 1
ATOM 835 O O . TYR A 1 107 ? 7.836 -11.323 0.944 1.00 96.50 107 TYR A O 1
ATOM 843 N N . VAL A 1 108 ? 6.574 -9.466 0.964 1.00 97.12 108 VAL A N 1
ATOM 844 C CA . VAL A 1 108 ? 7.295 -8.756 -0.093 1.00 97.12 108 VAL A CA 1
ATOM 845 C C . VAL A 1 108 ? 7.128 -7.246 0.064 1.00 97.12 108 VAL A C 1
ATOM 847 O O . VAL A 1 108 ? 6.055 -6.761 0.430 1.00 97.12 108 VAL A O 1
ATOM 850 N N . ALA A 1 109 ? 8.175 -6.503 -0.294 1.00 97.50 109 ALA A N 1
ATOM 851 C CA . ALA A 1 109 ? 8.125 -5.058 -0.454 1.00 97.50 109 ALA A CA 1
ATOM 852 C C . ALA A 1 109 ? 8.059 -4.672 -1.935 1.00 97.50 109 ALA A C 1
ATOM 854 O O . ALA A 1 109 ? 8.971 -4.956 -2.712 1.00 97.50 109 ALA A O 1
ATOM 855 N N . ILE A 1 110 ? 6.973 -4.007 -2.328 1.00 97.62 110 ILE A N 1
ATOM 856 C CA . ILE A 1 110 ? 6.797 -3.440 -3.664 1.00 97.62 110 ILE A CA 1
ATOM 857 C C . ILE A 1 110 ? 7.406 -2.039 -3.648 1.00 97.62 110 ILE A C 1
ATOM 859 O O . ILE A 1 110 ? 6.871 -1.128 -3.018 1.00 97.62 110 ILE A O 1
ATOM 863 N N . MET A 1 111 ? 8.526 -1.865 -4.348 1.00 95.56 111 MET A N 1
ATOM 864 C CA . MET A 1 111 ? 9.228 -0.584 -4.448 1.00 95.56 111 MET A CA 1
ATOM 865 C C . MET A 1 111 ? 8.829 0.123 -5.750 1.00 95.56 111 MET A C 1
ATOM 867 O O . MET A 1 111 ? 9.297 -0.242 -6.830 1.00 95.56 111 MET A O 1
ATOM 871 N N . ALA A 1 112 ? 7.980 1.148 -5.672 1.00 92.44 112 ALA A N 1
ATOM 872 C CA . ALA A 1 112 ? 7.490 1.896 -6.833 1.00 92.44 112 ALA A CA 1
ATOM 873 C C . ALA A 1 112 ? 8.470 3.002 -7.282 1.00 92.44 112 ALA A C 1
ATOM 875 O O . ALA A 1 112 ? 8.100 4.162 -7.437 1.00 92.44 112 ALA A O 1
ATOM 876 N N . SER A 1 113 ? 9.741 2.651 -7.500 1.00 87.31 113 SER A N 1
ATOM 877 C CA . SER A 1 113 ? 10.831 3.609 -7.769 1.00 87.31 113 SER A CA 1
ATOM 878 C C . SER A 1 113 ? 10.733 4.353 -9.106 1.00 87.31 113 SER A C 1
ATOM 880 O O . SER A 1 113 ? 11.396 5.371 -9.287 1.00 87.31 113 SER A O 1
ATOM 882 N N . ARG A 1 114 ? 9.925 3.858 -10.052 1.00 83.44 114 ARG A N 1
ATOM 883 C CA . AR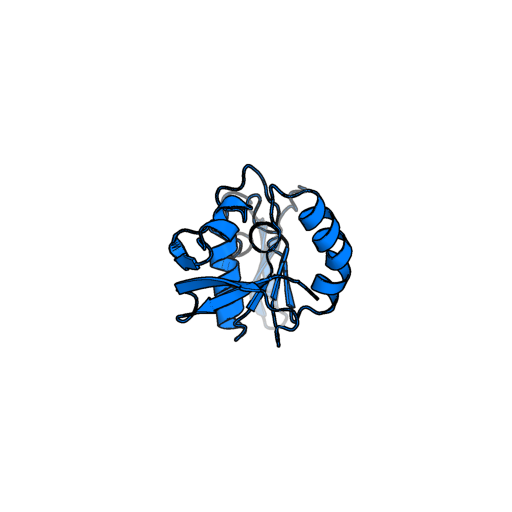G A 1 114 ? 9.740 4.475 -11.379 1.00 83.44 114 ARG A CA 1
ATOM 884 C C . ARG A 1 114 ? 8.625 5.527 -11.420 1.00 83.44 114 ARG A C 1
ATOM 886 O O . ARG A 1 114 ? 8.479 6.186 -12.443 1.00 83.44 114 ARG A O 1
ATOM 893 N N . ALA A 1 115 ? 7.861 5.680 -10.339 1.00 84.69 115 ALA A N 1
ATOM 894 C CA . ALA A 1 115 ? 6.793 6.666 -10.227 1.00 84.69 115 ALA A CA 1
ATOM 895 C C . ALA A 1 115 ? 7.276 7.875 -9.414 1.00 84.69 115 ALA A C 1
ATOM 897 O O . ALA A 1 115 ? 7.815 7.722 -8.315 1.00 84.69 115 ALA A O 1
ATOM 898 N N . LYS A 1 116 ? 7.076 9.088 -9.939 1.00 83.25 116 LYS A N 1
ATOM 899 C CA . LYS A 1 116 ? 7.465 10.330 -9.246 1.00 83.25 116 LYS A CA 1
ATOM 900 C C . LYS A 1 116 ? 6.394 10.828 -8.277 1.00 83.25 116 LYS A C 1
ATOM 902 O O . LYS A 1 116 ? 6.695 11.629 -7.393 1.00 83.25 116 LYS A O 1
ATOM 907 N N . SER A 1 117 ? 5.157 10.361 -8.438 1.00 86.69 117 SER A N 1
ATOM 908 C CA . SER A 1 117 ? 4.016 10.709 -7.591 1.00 86.69 117 SER A CA 1
ATOM 909 C C . SER A 1 117 ? 3.007 9.568 -7.493 1.00 86.69 117 SER A C 1
ATOM 911 O O . SER A 1 117 ? 3.038 8.630 -8.285 1.00 86.69 117 SER A O 1
ATOM 913 N N . VAL A 1 118 ? 2.079 9.679 -6.540 1.00 86.44 118 VAL A N 1
ATOM 914 C CA . VAL A 1 118 ? 1.003 8.697 -6.314 1.00 86.44 118 VAL A CA 1
ATOM 915 C C . VAL A 1 118 ? 0.064 8.519 -7.523 1.00 86.44 118 VAL A C 1
ATOM 917 O O . VAL A 1 118 ? -0.552 7.466 -7.693 1.00 86.44 118 VAL A O 1
ATOM 920 N N . GLU A 1 119 ? -0.047 9.538 -8.378 1.00 88.44 119 GLU A N 1
ATOM 921 C CA . GLU A 1 119 ? -0.913 9.510 -9.565 1.00 88.44 119 GLU A CA 1
ATOM 922 C C . GLU A 1 119 ? -0.262 8.771 -10.746 1.00 88.44 119 GLU A C 1
ATOM 924 O O . GLU A 1 119 ? -0.942 8.422 -11.710 1.00 88.44 119 GLU A O 1
ATOM 929 N N . GLU A 1 120 ? 1.045 8.507 -10.678 1.00 86.94 120 GLU A N 1
ATOM 930 C CA . GLU A 1 120 ? 1.778 7.738 -11.681 1.00 86.94 120 GLU A CA 1
ATOM 931 C C . GLU A 1 120 ? 1.794 6.245 -11.324 1.00 86.94 120 GLU A C 1
ATOM 933 O O . GLU A 1 120 ? 1.976 5.851 -10.173 1.00 86.94 120 GLU A O 1
ATOM 938 N N . GLY A 1 121 ? 1.626 5.392 -12.334 1.00 89.44 121 GLY A N 1
ATOM 939 C CA . GLY A 1 121 ? 1.844 3.953 -12.197 1.00 89.44 121 GLY A CA 1
ATOM 940 C C . GLY A 1 121 ? 3.321 3.586 -12.320 1.00 89.44 121 GLY A C 1
ATOM 941 O O . GLY A 1 121 ? 4.095 4.290 -12.966 1.00 89.44 121 GLY A O 1
ATOM 942 N N . PHE A 1 122 ? 3.710 2.440 -11.766 1.00 92.31 122 PHE A N 1
ATOM 943 C CA . PHE A 1 122 ? 5.060 1.879 -11.900 1.00 92.31 122 PHE A CA 1
ATOM 944 C C . PHE A 1 122 ? 5.121 0.675 -12.859 1.00 92.31 122 PHE A C 1
ATOM 946 O O . PHE A 1 122 ? 6.213 0.218 -13.211 1.00 92.31 122 PHE A O 1
ATOM 953 N N . LEU A 1 123 ? 3.969 0.187 -13.341 1.00 92.56 123 LEU A N 1
ATOM 954 C CA . LEU A 1 123 ? 3.862 -0.927 -14.297 1.00 92.56 123 LEU A CA 1
ATOM 955 C C . LEU A 1 123 ? 3.879 -0.493 -15.771 1.00 92.56 123 LEU A C 1
ATOM 957 O O . LEU A 1 123 ? 3.531 -1.268 -16.664 1.00 92.56 123 LEU A O 1
ATOM 961 N N . HIS A 1 124 ? 4.303 0.737 -16.055 1.00 86.31 124 HIS A N 1
ATOM 962 C CA . HIS A 1 124 ? 4.444 1.219 -17.424 1.00 86.31 124 HIS A CA 1
ATOM 963 C C . HIS A 1 124 ? 5.430 0.352 -18.234 1.00 86.31 124 HIS A C 1
ATOM 965 O O . HIS A 1 124 ? 6.419 -0.156 -17.674 1.00 86.31 124 HIS A O 1
ATOM 971 N N . PRO A 1 125 ? 5.200 0.194 -19.558 1.00 82.25 125 PRO A N 1
ATOM 972 C CA . PRO A 1 125 ? 6.058 -0.604 -20.419 1.00 82.25 125 PRO A CA 1
ATOM 973 C C . PRO A 1 125 ? 7.532 -0.263 -20.218 1.00 82.25 125 PRO A C 1
ATOM 975 O O . PRO A 1 125 ? 7.927 0.898 -20.072 1.00 82.25 125 PRO A O 1
ATOM 978 N N . ARG A 1 126 ? 8.369 -1.297 -20.206 1.00 73.00 126 ARG A N 1
ATOM 979 C CA . ARG A 1 126 ? 9.808 -1.093 -20.334 1.00 73.00 126 ARG A CA 1
ATOM 980 C C . ARG A 1 126 ? 10.051 -0.656 -21.773 1.00 73.00 126 ARG A C 1
ATOM 982 O O . ARG A 1 126 ? 9.835 -1.448 -22.692 1.00 73.00 126 ARG A O 1
ATOM 989 N N . SER A 1 127 ? 10.458 0.595 -21.979 1.00 64.50 127 SER A N 1
ATOM 990 C CA . SER A 1 127 ? 11.077 0.961 -23.246 1.00 64.50 127 SER A CA 1
ATOM 991 C C . SER A 1 127 ? 12.296 0.055 -23.399 1.00 64.50 127 SER A C 1
ATOM 993 O O . SER A 1 127 ? 13.117 -0.076 -22.490 1.00 64.50 127 SER A O 1
ATOM 995 N N . HIS A 1 128 ? 12.372 -0.666 -24.517 1.00 60.31 128 HIS A N 1
ATOM 996 C CA . HIS A 1 128 ? 13.610 -1.357 -24.847 1.00 60.31 128 HIS A CA 1
ATOM 997 C C . HIS A 1 128 ? 14.673 -0.265 -24.958 1.00 60.31 128 HIS A C 1
ATOM 999 O O . HIS A 1 128 ? 14.414 0.761 -25.590 1.00 60.31 128 HIS A O 1
ATOM 1005 N N . PHE A 1 129 ? 15.824 -0.439 -24.313 1.00 55.16 129 PHE A N 1
ATOM 1006 C CA . PHE A 1 129 ? 16.924 0.516 -24.425 1.00 55.16 129 PHE A CA 1
ATOM 1007 C C . PHE A 1 129 ? 17.168 0.849 -25.911 1.00 55.16 129 PHE A C 1
ATOM 1009 O O . PHE A 1 129 ? 17.356 -0.051 -26.729 1.00 55.16 129 PHE A O 1
ATOM 1016 N N . GLY A 1 130 ? 17.078 2.135 -26.273 1.00 51.09 130 GLY A N 1
ATOM 1017 C CA . GLY A 1 130 ? 17.196 2.620 -27.657 1.00 51.09 130 GLY A CA 1
ATOM 1018 C C . GLY A 1 130 ? 15.921 2.599 -28.521 1.00 51.09 130 GLY A C 1
ATOM 1019 O O . GLY A 1 130 ? 15.994 2.976 -29.687 1.00 51.09 130 GLY A O 1
ATOM 1020 N N . ALA A 1 131 ? 14.763 2.180 -27.999 1.00 51.16 131 ALA A N 1
ATOM 1021 C CA . ALA A 1 131 ? 13.469 2.302 -28.690 1.00 51.16 131 ALA A CA 1
ATOM 1022 C C . ALA A 1 131 ? 12.782 3.654 -28.442 1.00 51.16 131 ALA A C 1
ATOM 1024 O O . ALA A 1 131 ? 11.910 4.054 -29.214 1.00 51.16 131 ALA A O 1
ATOM 1025 N N . ASP A 1 132 ? 13.166 4.348 -27.370 1.00 51.97 132 ASP A N 1
ATOM 1026 C CA . ASP A 1 132 ? 12.650 5.672 -27.050 1.00 51.97 132 ASP A CA 1
ATOM 1027 C C . ASP A 1 132 ? 13.463 6.754 -27.775 1.00 51.97 132 ASP A C 1
ATOM 1029 O O . ASP A 1 132 ? 14.692 6.788 -27.702 1.00 51.97 132 ASP A O 1
ATOM 1033 N N . ARG A 1 133 ? 12.774 7.646 -28.492 1.00 51.47 133 ARG A N 1
ATOM 1034 C CA . ARG A 1 133 ? 13.394 8.741 -29.258 1.00 51.47 133 ARG A CA 1
ATOM 1035 C C . ARG A 1 133 ? 13.998 9.824 -28.363 1.00 51.47 133 ARG A C 1
ATOM 1037 O O . ARG A 1 133 ? 14.760 10.644 -28.867 1.00 51.47 133 ARG A O 1
ATOM 1044 N N . GLN A 1 134 ? 13.639 9.853 -27.080 1.00 52.84 134 GLN A N 1
ATOM 1045 C CA . GLN A 1 134 ? 14.078 10.890 -26.141 1.00 52.84 134 GLN A CA 1
ATOM 1046 C C . GLN A 1 134 ? 15.444 10.607 -25.497 1.00 52.84 134 GLN A C 1
ATOM 1048 O O . GLN A 1 134 ? 16.092 11.540 -25.034 1.00 52.84 134 GLN A O 1
ATOM 1053 N N . SER A 1 135 ? 15.926 9.362 -25.546 1.00 54.78 135 SER A N 1
ATOM 1054 C CA . SER A 1 135 ? 17.277 8.983 -25.110 1.00 54.78 135 SER A CA 1
ATOM 1055 C C . SER A 1 135 ? 17.941 8.194 -26.239 1.00 54.78 135 SER A C 1
ATOM 1057 O O . SER A 1 135 ? 17.871 6.961 -26.243 1.00 54.78 135 SER A O 1
ATOM 1059 N N . PRO A 1 136 ? 18.509 8.873 -27.255 1.00 55.44 136 PRO A N 1
ATOM 1060 C CA . PRO A 1 136 ? 19.072 8.203 -28.416 1.00 55.44 136 PRO A CA 1
ATOM 1061 C C . PRO A 1 136 ? 20.264 7.349 -27.982 1.00 55.44 136 PRO A C 1
ATOM 1063 O O . PRO A 1 136 ? 21.373 7.836 -27.793 1.00 55.44 136 PRO A O 1
ATOM 1066 N N . GLY A 1 137 ? 20.021 6.052 -27.811 1.00 65.19 137 GLY A N 1
ATOM 1067 C CA . GLY A 1 137 ? 21.089 5.085 -27.639 1.00 65.19 137 GLY A CA 1
ATOM 1068 C C . GLY A 1 137 ? 21.883 4.965 -28.939 1.00 65.19 137 GLY A C 1
ATOM 1069 O O . GLY A 1 137 ? 21.307 4.842 -30.022 1.00 65.19 137 GLY A O 1
ATOM 1070 N N . PHE A 1 138 ? 23.207 4.980 -28.852 1.00 76.31 138 PHE A N 1
ATOM 1071 C CA . PHE A 1 138 ? 24.073 4.724 -29.991 1.00 76.31 138 PHE A CA 1
ATOM 1072 C C . PHE A 1 138 ? 24.143 3.218 -30.258 1.00 76.31 138 PHE A C 1
ATOM 1074 O O . PHE A 1 138 ? 24.624 2.442 -29.430 1.00 76.31 138 PHE A O 1
ATOM 1081 N N . ARG A 1 139 ? 23.633 2.786 -31.416 1.00 77.75 139 ARG A N 1
ATOM 1082 C CA . ARG A 1 139 ? 23.570 1.372 -31.801 1.00 77.75 139 ARG A CA 1
ATOM 1083 C C . ARG A 1 139 ? 24.827 0.969 -32.571 1.00 77.75 139 ARG A C 1
ATOM 1085 O O . ARG A 1 139 ? 24.988 1.319 -33.735 1.00 77.75 139 ARG A O 1
ATOM 1092 N N . LEU A 1 140 ? 25.685 0.189 -31.928 1.00 84.00 140 LEU A N 1
ATOM 1093 C CA . LEU A 1 140 ? 26.874 -0.416 -32.515 1.00 84.00 140 LEU A CA 1
ATOM 1094 C C . LEU A 1 140 ? 26.552 -1.808 -33.076 1.00 84.00 140 LEU A C 1
ATOM 1096 O O . LEU A 1 140 ? 25.952 -2.617 -32.364 1.00 84.00 140 LEU A O 1
ATOM 1100 N N . PRO A 1 141 ? 26.946 -2.136 -34.319 1.00 85.44 141 PRO A N 1
ATOM 1101 C CA . PRO A 1 141 ? 26.892 -3.513 -34.797 1.00 85.44 141 PRO A CA 1
ATOM 1102 C C . PRO A 1 141 ? 27.855 -4.384 -33.978 1.00 85.44 141 PRO A C 1
ATOM 1104 O O . PRO A 1 141 ? 28.970 -3.966 -33.671 1.00 85.44 141 PRO A O 1
ATOM 1107 N N . TYR A 1 142 ? 27.424 -5.592 -33.621 1.00 85.94 142 TYR A N 1
ATOM 1108 C CA . TYR A 1 142 ? 28.240 -6.558 -32.886 1.00 85.94 142 TYR A CA 1
ATOM 1109 C C . TYR A 1 142 ? 28.090 -7.940 -33.508 1.00 85.94 142 TYR A C 1
ATOM 1111 O O . TYR A 1 142 ? 26.975 -8.400 -33.736 1.00 85.94 142 TYR A O 1
ATOM 1119 N N . GLU A 1 143 ? 29.207 -8.601 -33.777 1.00 91.44 143 GLU A N 1
ATOM 1120 C CA . GLU A 1 143 ? 29.235 -9.957 -34.310 1.00 91.44 143 GLU A CA 1
ATOM 1121 C C . GLU A 1 143 ? 29.597 -10.920 -33.180 1.00 91.44 143 GLU A C 1
ATOM 1123 O O . GLU A 1 143 ? 30.602 -10.754 -32.487 1.00 91.44 143 GLU A O 1
ATOM 1128 N N . THR A 1 144 ? 28.718 -11.889 -32.932 1.00 82.56 144 THR A N 1
ATOM 1129 C CA . THR A 1 144 ? 28.969 -12.929 -31.930 1.00 82.56 144 THR A CA 1
ATOM 1130 C C . THR A 1 144 ? 30.044 -13.894 -32.431 1.00 82.56 144 THR A C 1
ATOM 1132 O O . THR A 1 144 ? 30.305 -13.984 -33.626 1.00 82.56 144 THR A O 1
ATOM 1135 N N . LYS A 1 145 ? 30.612 -14.707 -31.531 1.00 86.44 145 LYS A N 1
ATOM 1136 C CA . LYS A 1 145 ? 31.585 -15.759 -31.891 1.00 86.44 145 LYS A CA 1
ATOM 1137 C C . LYS A 1 145 ? 31.055 -16.808 -32.887 1.00 86.44 145 LYS A C 1
ATOM 1139 O O . LYS A 1 145 ? 31.848 -17.589 -33.395 1.00 86.44 145 LYS A O 1
ATOM 1144 N N . ASN A 1 146 ? 29.744 -16.834 -33.132 1.00 89.00 146 ASN A N 1
ATOM 1145 C CA . ASN A 1 146 ? 29.076 -17.754 -34.052 1.00 89.00 146 ASN A CA 1
ATOM 1146 C C . ASN A 1 146 ? 28.682 -17.066 -35.378 1.00 89.00 146 ASN A C 1
ATOM 1148 O O . ASN A 1 146 ? 27.707 -17.484 -35.998 1.00 89.00 146 ASN A O 1
ATOM 1152 N N . ASP A 1 147 ? 29.345 -15.965 -35.755 1.00 85.06 147 ASP A N 1
ATOM 1153 C CA . ASP A 1 147 ? 29.058 -15.152 -36.953 1.00 85.06 147 ASP A CA 1
ATOM 1154 C C . ASP A 1 147 ? 27.613 -14.614 -37.036 1.00 85.06 147 ASP A C 1
ATOM 1156 O O . ASP A 1 147 ? 27.109 -14.241 -38.097 1.00 85.06 147 ASP A O 1
ATOM 1160 N N . GLN A 1 148 ? 26.902 -14.542 -35.903 1.00 88.75 148 GLN A N 1
ATOM 1161 C CA . GLN A 1 148 ? 25.597 -13.881 -35.857 1.00 88.75 148 GLN A CA 1
ATOM 1162 C C . GLN A 1 148 ? 25.775 -12.386 -35.619 1.00 88.75 148 GLN A C 1
ATOM 1164 O O . GLN A 1 148 ? 26.326 -11.977 -34.590 1.00 88.75 148 GLN A O 1
ATOM 1169 N N . ARG A 1 149 ? 25.246 -11.572 -36.537 1.00 82.44 149 ARG A N 1
ATOM 1170 C CA . ARG A 1 149 ? 25.168 -10.117 -36.384 1.00 82.44 149 ARG A CA 1
ATOM 1171 C C . ARG A 1 149 ? 24.022 -9.720 -35.461 1.00 82.44 149 ARG A C 1
ATOM 1173 O O . ARG A 1 149 ? 22.850 -9.875 -35.794 1.00 82.44 149 ARG A O 1
ATOM 1180 N N . GLY A 1 150 ? 24.387 -9.150 -34.322 1.00 83.69 150 GLY A N 1
ATOM 1181 C CA . GLY A 1 150 ? 23.513 -8.421 -33.418 1.00 83.69 150 GLY A CA 1
ATOM 1182 C C . GLY A 1 150 ? 23.913 -6.951 -33.317 1.00 83.69 150 GLY A C 1
ATOM 1183 O O . GLY A 1 150 ? 24.601 -6.388 -34.172 1.00 83.69 150 GLY A O 1
ATOM 1184 N N . SER A 1 151 ? 23.469 -6.306 -32.245 1.00 82.94 151 SER A N 1
ATOM 1185 C CA . SER A 1 151 ? 23.827 -4.921 -31.958 1.00 82.94 151 SER A CA 1
ATOM 1186 C C . SER A 1 151 ? 23.932 -4.674 -30.463 1.00 82.94 151 SER A C 1
ATOM 1188 O O . SER A 1 151 ? 23.081 -5.146 -29.713 1.00 82.94 151 SER A O 1
ATOM 1190 N N . VAL A 1 152 ? 24.915 -3.876 -30.063 1.00 81.56 152 VAL A N 1
ATOM 1191 C CA . VAL A 1 152 ? 25.050 -3.307 -28.720 1.00 81.56 152 VAL A CA 1
ATOM 1192 C C . VAL A 1 152 ? 24.488 -1.889 -28.754 1.00 81.56 152 VAL A C 1
ATOM 1194 O O . VAL A 1 152 ? 24.768 -1.140 -29.686 1.00 81.56 152 VAL A O 1
ATOM 1197 N N . VAL A 1 153 ? 23.679 -1.511 -27.768 1.00 77.25 153 VAL A N 1
ATOM 1198 C CA . VAL A 1 153 ? 23.158 -0.142 -27.643 1.00 77.25 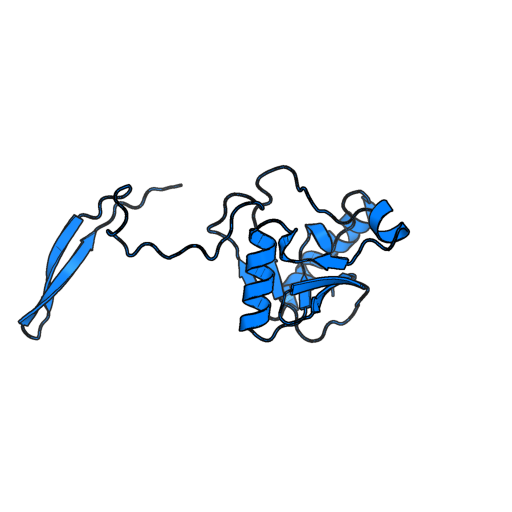153 VAL A CA 1
ATOM 1199 C C . VAL A 1 153 ? 23.842 0.518 -26.453 1.00 77.25 153 VAL A C 1
ATOM 1201 O O . VAL A 1 153 ? 23.693 0.053 -25.327 1.00 77.25 153 VAL A O 1
ATOM 1204 N N . LEU A 1 154 ? 24.604 1.578 -26.712 1.00 76.75 154 LEU A N 1
ATOM 1205 C CA . LEU A 1 154 ? 25.204 2.431 -25.691 1.00 76.75 154 LEU A CA 1
ATOM 1206 C C . LEU A 1 154 ? 24.232 3.560 -25.367 1.00 76.75 154 LEU A C 1
ATOM 1208 O O . LEU A 1 154 ? 23.776 4.252 -26.271 1.00 76.75 154 LEU A O 1
ATOM 1212 N N . VAL A 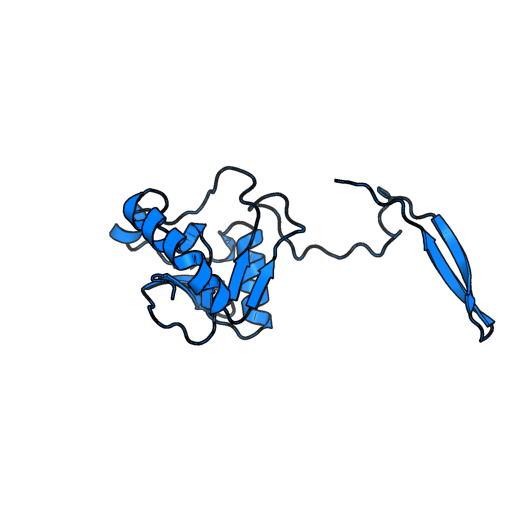1 155 ? 23.920 3.757 -24.096 1.00 71.44 155 VAL A N 1
ATOM 1213 C CA . VAL A 1 155 ? 23.063 4.850 -23.624 1.00 71.44 155 VAL A CA 1
ATOM 1214 C C . VAL A 1 155 ? 23.844 5.671 -22.612 1.00 71.44 155 VAL A C 1
ATOM 1216 O O . VAL A 1 155 ? 24.522 5.108 -21.757 1.00 71.44 155 VAL A O 1
ATOM 1219 N N . GLU A 1 156 ? 23.771 6.994 -22.743 1.00 66.38 156 GLU A N 1
ATOM 1220 C CA . GLU A 1 156 ? 24.285 7.909 -21.728 1.00 66.38 156 GLU A CA 1
ATOM 1221 C C . GLU A 1 156 ? 23.361 7.836 -20.510 1.00 66.38 156 GLU A C 1
ATOM 1223 O O . GLU A 1 156 ? 22.139 7.960 -20.631 1.00 66.38 156 GLU A O 1
ATOM 1228 N N . GLU A 1 157 ? 23.937 7.559 -19.344 1.00 58.91 157 GLU A N 1
ATOM 1229 C CA . GLU A 1 157 ? 23.187 7.486 -18.099 1.00 58.91 157 GLU A CA 1
ATOM 1230 C C . GLU A 1 157 ? 22.832 8.916 -17.679 1.00 58.91 157 GLU A C 1
ATOM 1232 O O . GLU A 1 157 ? 23.680 9.684 -17.228 1.00 58.91 157 GLU A O 1
ATOM 1237 N N . SER A 1 158 ? 21.578 9.315 -17.884 1.00 55.94 158 SER A N 1
ATOM 1238 C CA . SER A 1 158 ? 21.090 10.597 -17.386 1.00 55.94 158 SER A CA 1
ATOM 1239 C C . SER A 1 158 ? 20.951 10.518 -15.866 1.00 55.94 158 SER A C 1
ATOM 1241 O O . SER A 1 158 ? 19.948 10.010 -15.358 1.00 55.94 158 SER A O 1
ATOM 1243 N N . SER A 1 159 ? 21.971 11.003 -15.155 1.00 43.31 159 SER A N 1
ATOM 1244 C CA . SER A 1 159 ? 21.951 11.205 -13.705 1.00 43.31 159 SER A CA 1
ATOM 1245 C C . SER A 1 159 ? 20.732 12.043 -13.315 1.00 43.31 159 SER A C 1
ATOM 1247 O O . SER A 1 159 ? 20.556 13.153 -13.823 1.00 43.31 159 SER A O 1
ATOM 1249 N N . SER A 1 160 ? 19.879 11.491 -12.450 1.00 42.12 160 SER A N 1
ATOM 1250 C CA . SER A 1 160 ? 18.772 12.206 -11.796 1.00 42.12 160 SER A CA 1
ATOM 1251 C C . SER A 1 160 ? 19.197 12.714 -10.429 1.00 42.12 160 SER A C 1
ATOM 1253 O O . SER A 1 160 ? 19.955 11.979 -9.758 1.00 42.12 160 SER A O 1
#

Organism: NCBI:txid1080344

Secondary structure (DSSP, 8-state):
--SEEEEEEGGGTEEEEEE-SS-SS-EEEE----S--SS---HHHHHTT--EEEGGGS-HHHHHHHHHHHHTT--EEE-HHHHS-TT-HHHHHHHHHHHHHHHHT-SEEEE-TT-SSTTS-S----PPTTTSTTS--EEEEEE-TTS-EEEEEE------

Foldseek 3Di:
DFQWWWFADDLRQKIFIDGDPCDPAEEEEDDDQLDDAPAAAAPVCVVVVVGMDGLVVFAQQSSQVSNVCSVVVHRIYDYCRRRAHPPDPVSNVVRVVCVVVVNVRHPYYDYLPVDNHSNDYSPPDDQDQCNDPVFHWDWAWDADPVRDIDIDTHTDPDDD

pLDDT: mean 87.83, std 12.87, range [42.12, 98.19]

Sequence (160 aa):
MPTRIIKIFDSGKRIEIAEENSPAAYAILSYCWGGPQRITLSKARVKNGQLSFDTSTLPQILQDAVRVCGELGLNFLWVDALCIIQDDPEDKAKEIGHMVNIYENSYVAIMASRAKSVEEGFLHPRSHFGADRQSPGFRLPYETKNDQRGSVVLVEESSS

Radius of gyration: 20.28 Å; chains: 1; bounding box: 50×34×55 Å